Protein AF-A0A353PFW1-F1 (afdb_monomer_lite)

Foldseek 3Di:
DDDDDDPPDFQQAFEEEEDDDPPDDPVNVVLVVVSCVRHVHYDYPLALVVQLVCCLVRVGVYYDYDLSDALVSPVVSQVVCVVSVHHDPDPVRHRDDSVPRDD

Secondary structure (DSSP, 8-state):
----PPTT--GGGPEEEEEE-TT--HHHHHHHHHHHHTSSEEE--S-HHHHHHHHHTTS-SEEEEES---HHHHHHHHHHHHHTT---B-TTSSBP-GGG---

Sequence (103 aa):
DRVTLRGGDALGDALLGAEFNKRLRPEEWAWLQRLVGATRAVRATACSAASTHELLSGVTGLYINLRGGRIWDFAAPALIICEAGGQTCAPDGRPLVWDRVEI

pLDDT: mean 83.76, std 13.92, range [35.19, 96.19]

Structure (mmCIF, N/CA/C/O backbone):
data_AF-A0A353PFW1-F1
#
_entry.id   AF-A0A353PFW1-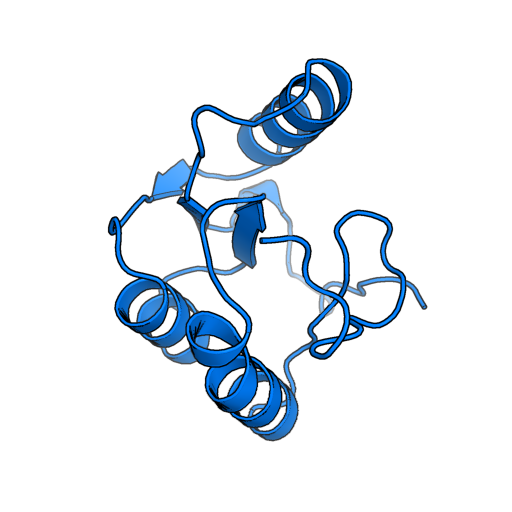F1
#
loop_
_atom_site.group_PDB
_atom_site.id
_atom_site.type_symbol
_atom_site.label_atom_id
_atom_site.label_alt_id
_atom_site.label_comp_id
_atom_site.label_asym_id
_atom_site.label_entity_id
_atom_site.label_seq_id
_atom_site.pdbx_PDB_ins_code
_atom_site.Cartn_x
_atom_site.Cartn_y
_atom_site.Cartn_z
_atom_site.occupancy
_atom_site.B_iso_or_equiv
_atom_site.auth_seq_id
_atom_site.auth_comp_id
_atom_site.auth_asym_id
_atom_site.auth_atom_id
_atom_site.pdbx_PDB_model_num
ATOM 1 N N . ASP A 1 1 ? -10.011 -10.926 -9.111 1.00 35.19 1 ASP A N 1
ATOM 2 C CA . ASP A 1 1 ? -10.476 -10.626 -7.743 1.00 35.19 1 ASP A CA 1
ATOM 3 C C . ASP A 1 1 ? -10.347 -9.135 -7.477 1.00 35.19 1 ASP A C 1
ATOM 5 O O . ASP A 1 1 ? -9.344 -8.543 -7.852 1.00 35.19 1 ASP A O 1
ATOM 9 N N . ARG A 1 2 ? -11.409 -8.492 -6.984 1.00 36.03 2 ARG A N 1
ATOM 10 C CA . ARG A 1 2 ? -11.457 -7.043 -6.719 1.00 36.03 2 ARG A CA 1
ATOM 11 C C . ARG A 1 2 ? -11.086 -6.808 -5.255 1.00 36.03 2 ARG A C 1
ATOM 13 O O . ARG A 1 2 ? -11.638 -7.480 -4.392 1.00 36.03 2 ARG A O 1
ATOM 20 N N . VAL A 1 3 ? -10.210 -5.841 -4.980 1.00 46.25 3 VAL A N 1
ATOM 21 C CA . VAL A 1 3 ? -10.028 -5.307 -3.620 1.00 46.25 3 VAL A CA 1
ATOM 22 C C . VAL A 1 3 ? -11.362 -4.687 -3.200 1.00 46.25 3 VAL A C 1
ATOM 24 O O . VAL A 1 3 ? -11.844 -3.758 -3.850 1.00 46.25 3 VAL A O 1
ATOM 27 N N . THR A 1 4 ? -11.988 -5.234 -2.161 1.00 46.19 4 THR A N 1
ATOM 28 C CA . THR A 1 4 ? -13.268 -4.740 -1.632 1.00 46.19 4 THR A CA 1
ATOM 29 C C . THR A 1 4 ? -12.995 -4.030 -0.318 1.00 46.19 4 THR A C 1
ATOM 31 O O . THR A 1 4 ? -12.555 -4.660 0.640 1.00 46.19 4 THR A O 1
ATOM 34 N N . LEU A 1 5 ? -13.240 -2.720 -0.280 1.00 55.78 5 LEU A N 1
ATOM 35 C CA . LEU A 1 5 ? -13.271 -1.957 0.967 1.00 55.78 5 LEU A CA 1
ATOM 36 C C . LEU A 1 5 ? -14.409 -2.509 1.841 1.00 55.78 5 LEU A C 1
ATOM 38 O O . LEU A 1 5 ? -15.476 -2.848 1.314 1.00 55.78 5 LEU A O 1
ATOM 42 N N . ARG A 1 6 ? -14.194 -2.644 3.156 1.00 57.34 6 ARG A N 1
ATOM 43 C CA . ARG A 1 6 ? -15.281 -3.037 4.064 1.00 57.34 6 ARG A CA 1
ATOM 44 C C . ARG A 1 6 ? -16.311 -1.902 4.095 1.00 57.34 6 ARG A C 1
ATOM 46 O O . ARG A 1 6 ? -15.985 -0.744 3.847 1.00 57.34 6 ARG A O 1
ATOM 53 N N . GLY A 1 7 ? -17.580 -2.235 4.332 1.00 46.44 7 GLY A N 1
ATOM 54 C CA . GLY A 1 7 ? -18.654 -1.240 4.329 1.00 46.44 7 GLY A CA 1
ATOM 55 C C . GLY A 1 7 ? -18.365 -0.108 5.319 1.00 46.44 7 GLY A C 1
ATOM 56 O O . GLY A 1 7 ? -18.275 -0.367 6.514 1.00 46.44 7 GLY A O 1
ATOM 57 N N . GLY A 1 8 ? -18.222 1.121 4.811 1.00 64.75 8 GLY A N 1
ATOM 58 C CA . GLY A 1 8 ? -17.876 2.315 5.593 1.00 64.75 8 GLY A CA 1
ATOM 59 C C . GLY A 1 8 ? -16.468 2.867 5.341 1.00 64.75 8 GLY A C 1
ATOM 60 O O . GLY A 1 8 ? -16.239 4.034 5.638 1.00 64.75 8 GLY A O 1
ATOM 61 N N . ASP A 1 9 ? -15.563 2.091 4.738 1.00 74.94 9 ASP A N 1
ATOM 62 C CA . ASP A 1 9 ? -14.197 2.544 4.459 1.00 74.94 9 ASP A CA 1
ATOM 63 C C . ASP A 1 9 ? -14.125 3.315 3.131 1.00 74.94 9 ASP A C 1
ATOM 65 O O . ASP A 1 9 ? -14.575 2.835 2.085 1.00 74.94 9 ASP A O 1
ATOM 69 N N . ALA A 1 10 ? -13.513 4.502 3.156 1.00 85.31 10 ALA A N 1
ATOM 70 C CA . ALA A 1 10 ? -13.233 5.308 1.973 1.00 85.31 10 ALA A CA 1
ATOM 71 C C . ALA A 1 10 ? -11.725 5.508 1.797 1.00 85.31 10 ALA A C 1
ATOM 73 O O . ALA A 1 10 ? -10.991 5.799 2.739 1.00 85.31 10 ALA A O 1
ATOM 74 N N . LEU A 1 11 ? -11.262 5.412 0.550 1.00 88.31 11 LEU A N 1
ATOM 75 C CA . LEU A 1 11 ? -9.851 5.598 0.199 1.00 88.31 11 LEU A CA 1
ATOM 76 C C 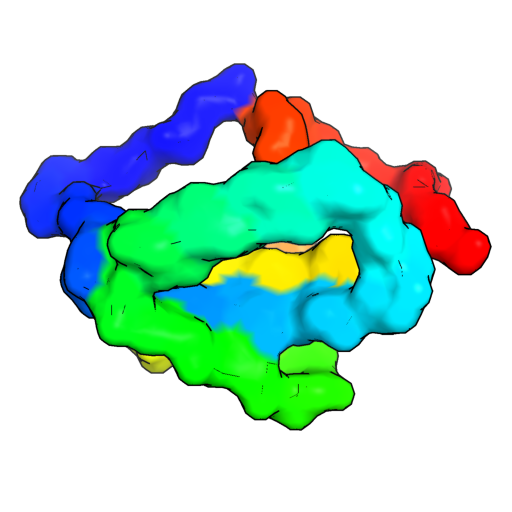. LEU A 1 11 ? -9.319 6.970 0.661 1.00 88.31 11 LEU A C 1
ATOM 78 O O . LEU A 1 11 ? -8.188 7.061 1.131 1.00 88.31 11 LEU A O 1
ATOM 82 N N . GLY A 1 12 ? -10.175 7.999 0.626 1.00 94.12 12 GLY A N 1
ATOM 83 C CA . GLY A 1 12 ? -9.861 9.363 1.064 1.00 94.12 12 GLY A CA 1
ATOM 84 C C . GLY A 1 12 ? -9.579 9.524 2.561 1.00 94.12 12 GLY A C 1
ATOM 85 O O . GLY A 1 12 ? -9.000 10.536 2.947 1.00 94.12 12 GLY A O 1
ATOM 86 N N . ASP A 1 13 ? -9.923 8.536 3.392 1.00 92.06 13 ASP A N 1
ATOM 87 C CA . ASP A 1 13 ? -9.621 8.535 4.828 1.00 92.06 13 ASP A CA 1
ATOM 88 C C . ASP A 1 13 ? -8.340 7.755 5.163 1.00 92.06 13 ASP A C 1
ATOM 90 O O . ASP A 1 13 ? -7.774 7.916 6.246 1.00 92.06 13 ASP A O 1
ATOM 94 N N . ALA A 1 14 ? -7.835 6.949 4.224 1.00 92.81 14 ALA A N 1
ATOM 95 C CA . ALA A 1 14 ? -6.684 6.086 4.443 1.00 92.81 14 ALA A CA 1
ATOM 96 C C . ALA A 1 14 ? -5.349 6.839 4.337 1.00 92.81 14 ALA A C 1
ATOM 98 O O . ALA A 1 14 ? -5.135 7.660 3.439 1.00 92.81 14 ALA A O 1
ATOM 99 N N . LEU A 1 15 ? -4.406 6.486 5.216 1.00 95.56 15 LEU A N 1
ATOM 100 C CA . LEU A 1 15 ? -2.986 6.776 5.023 1.00 95.56 15 LEU A CA 1
ATOM 101 C C . LEU A 1 15 ? -2.361 5.699 4.129 1.00 95.56 15 LEU A C 1
ATOM 103 O O . LEU A 1 15 ? -2.500 4.503 4.404 1.00 95.56 15 LEU A O 1
ATOM 107 N N . LEU A 1 16 ? -1.659 6.133 3.083 1.00 95.31 16 LEU A N 1
ATOM 108 C CA . LEU A 1 16 ? -0.913 5.274 2.171 1.00 95.31 16 LEU A CA 1
ATOM 109 C C . LEU A 1 16 ? 0.539 5.144 2.632 1.00 95.31 16 LEU A C 1
ATOM 111 O O . LEU A 1 16 ? 1.286 6.119 2.593 1.00 95.31 16 LEU A O 1
ATOM 115 N N . GLY A 1 17 ? 0.969 3.939 2.987 1.00 95.06 17 GLY A N 1
ATOM 116 C CA . GLY A 1 17 ? 2.387 3.598 2.998 1.00 95.06 17 GLY A CA 1
ATOM 117 C C . GLY A 1 17 ? 2.869 3.393 1.561 1.00 95.06 17 GLY A C 1
ATOM 118 O O . GLY A 1 17 ? 2.319 2.553 0.853 1.00 95.06 17 GLY A O 1
ATOM 119 N N . ALA A 1 18 ? 3.875 4.133 1.106 1.00 91.75 18 ALA A N 1
ATOM 120 C CA . ALA A 1 18 ? 4.430 3.989 -0.235 1.00 91.75 18 ALA A CA 1
ATOM 121 C C . ALA A 1 18 ? 5.955 4.080 -0.234 1.00 91.75 18 ALA A C 1
ATOM 123 O O . ALA A 1 18 ? 6.528 5.064 0.226 1.00 91.75 18 ALA A O 1
ATOM 124 N N . GLU A 1 19 ? 6.599 3.083 -0.836 1.00 88.44 19 GLU A N 1
ATOM 125 C CA . GLU A 1 19 ? 8.025 3.123 -1.152 1.00 88.44 19 GLU A CA 1
ATOM 126 C C . GLU A 1 19 ? 8.205 3.346 -2.657 1.00 88.44 19 GLU A C 1
ATOM 128 O O . GLU A 1 19 ? 7.888 2.483 -3.485 1.00 88.44 19 GLU A O 1
ATOM 133 N N . PHE A 1 20 ? 8.695 4.536 -3.017 1.00 83.25 20 PHE A N 1
ATOM 134 C CA . PHE A 1 20 ? 8.934 4.927 -4.404 1.00 83.25 20 PHE A CA 1
ATOM 135 C C . PHE A 1 20 ? 10.352 4.557 -4.829 1.00 83.25 20 PHE A C 1
ATOM 137 O O . PHE A 1 20 ? 11.331 4.964 -4.203 1.00 83.25 20 PHE A O 1
ATOM 144 N N . ASN A 1 21 ? 10.478 3.817 -5.930 1.00 79.62 21 ASN A N 1
ATOM 145 C CA . ASN A 1 21 ? 11.774 3.433 -6.470 1.00 79.62 21 ASN A CA 1
ATOM 146 C C . ASN A 1 21 ? 12.133 4.239 -7.727 1.00 79.62 21 ASN A C 1
ATOM 148 O O . ASN A 1 21 ? 11.286 4.530 -8.568 1.00 79.62 21 ASN A O 1
ATOM 152 N N . LYS A 1 22 ? 13.429 4.515 -7.916 1.00 78.56 22 LYS A N 1
ATOM 153 C CA . LYS A 1 22 ? 13.976 5.175 -9.117 1.00 78.56 22 LYS A CA 1
ATOM 154 C C . LYS A 1 22 ? 13.714 4.432 -10.437 1.00 78.56 22 LYS A C 1
ATOM 156 O O . LYS A 1 22 ? 13.946 4.991 -11.500 1.00 78.56 22 LYS A O 1
ATOM 161 N N . ARG A 1 23 ? 13.287 3.167 -10.375 1.00 82.25 23 ARG A N 1
ATOM 162 C CA . ARG A 1 23 ? 12.961 2.318 -11.532 1.00 82.25 23 ARG A CA 1
ATOM 163 C C . ARG A 1 23 ? 11.488 2.381 -11.949 1.00 82.25 23 ARG A C 1
ATOM 165 O O . ARG A 1 23 ? 11.087 1.595 -12.802 1.00 82.25 23 ARG A O 1
ATOM 172 N N . LEU A 1 24 ? 10.681 3.250 -11.336 1.00 84.75 24 LEU A N 1
ATOM 173 C CA . LEU A 1 24 ? 9.282 3.437 -11.717 1.00 84.75 24 LEU A CA 1
ATOM 174 C C . LEU A 1 24 ? 9.163 3.852 -13.185 1.00 84.75 24 LEU A C 1
ATOM 176 O O . LEU A 1 24 ? 9.815 4.796 -13.635 1.00 84.75 24 LEU A O 1
ATOM 180 N N . ARG A 1 25 ? 8.301 3.154 -13.921 1.00 88.62 25 ARG A N 1
ATOM 181 C CA . ARG A 1 25 ? 7.964 3.505 -15.302 1.00 88.62 25 ARG A CA 1
ATOM 182 C C . ARG A 1 25 ? 6.927 4.639 -15.334 1.00 88.62 25 ARG A C 1
ATOM 184 O O . ARG A 1 25 ? 6.164 4.777 -14.373 1.00 88.62 25 ARG A O 1
ATOM 191 N N . PRO A 1 26 ? 6.844 5.443 -16.412 1.00 90.56 26 PRO A N 1
ATOM 192 C CA . PRO A 1 26 ? 5.897 6.560 -16.495 1.00 90.56 26 PRO A CA 1
ATOM 193 C C . PRO A 1 26 ? 4.433 6.168 -16.241 1.00 90.56 26 PRO A C 1
ATOM 195 O O . PRO A 1 26 ? 3.702 6.896 -15.572 1.00 90.56 26 PRO A O 1
ATOM 198 N N . GLU A 1 27 ? 4.005 5.000 -16.718 1.00 90.00 27 GLU A N 1
ATOM 199 C CA . GLU A 1 27 ? 2.655 4.479 -16.506 1.00 90.00 27 GLU A CA 1
ATOM 200 C C . GLU A 1 27 ? 2.393 4.074 -15.046 1.00 90.00 27 GLU A C 1
ATOM 202 O O . GLU A 1 27 ? 1.311 4.329 -14.513 1.00 90.00 27 GLU A O 1
ATOM 207 N N . GLU A 1 28 ? 3.398 3.502 -14.377 1.00 88.12 28 GLU A N 1
ATOM 208 C CA . GLU A 1 28 ? 3.342 3.154 -12.952 1.00 88.12 28 GLU A CA 1
ATOM 209 C C . GLU A 1 28 ? 3.296 4.427 -12.103 1.00 88.12 28 GLU A C 1
ATOM 211 O O . GLU A 1 28 ? 2.539 4.500 -11.136 1.00 88.12 28 GLU A O 1
ATOM 216 N N . TRP A 1 29 ? 4.044 5.457 -12.507 1.00 88.81 29 TRP A N 1
ATOM 217 C CA . TRP A 1 29 ? 4.020 6.769 -11.872 1.00 88.81 29 TRP A CA 1
ATOM 218 C C . TRP A 1 29 ? 2.656 7.455 -12.006 1.00 88.81 29 TRP A C 1
ATOM 220 O O . TRP A 1 29 ? 2.091 7.889 -11.006 1.00 88.81 29 TRP A O 1
ATOM 230 N N . ALA A 1 30 ? 2.074 7.496 -13.207 1.00 91.06 30 ALA A N 1
ATOM 231 C CA . ALA A 1 30 ? 0.755 8.093 -13.420 1.00 91.06 30 ALA A CA 1
ATOM 232 C C . ALA A 1 30 ? -0.350 7.363 -12.633 1.00 91.06 30 ALA A C 1
ATOM 234 O O . ALA A 1 30 ? -1.296 7.976 -12.128 1.00 91.06 30 ALA A O 1
ATOM 235 N N . TRP A 1 31 ? -0.250 6.039 -12.511 1.00 90.06 31 TRP A N 1
ATOM 236 C CA . TRP A 1 31 ? -1.147 5.263 -11.661 1.00 90.06 31 TRP A CA 1
ATOM 237 C C . TRP A 1 31 ? -0.939 5.565 -10.168 1.00 90.06 31 TRP A C 1
ATOM 239 O O . TRP A 1 31 ? -1.917 5.850 -9.476 1.00 90.06 31 TRP A O 1
ATOM 249 N N . LEU A 1 32 ? 0.311 5.606 -9.696 1.00 89.56 32 LEU A N 1
ATOM 250 C CA . LEU A 1 32 ? 0.649 5.992 -8.324 1.00 89.56 32 LEU A CA 1
ATOM 251 C C . LEU A 1 32 ? 0.120 7.384 -7.974 1.00 89.56 32 LEU A C 1
ATOM 253 O O . LEU A 1 32 ? -0.461 7.554 -6.911 1.00 89.56 32 LEU A O 1
ATOM 257 N N . GLN A 1 33 ? 0.270 8.373 -8.860 1.00 91.75 33 GLN A N 1
ATOM 258 C CA . GLN A 1 33 ? -0.220 9.734 -8.621 1.00 91.75 33 GLN A CA 1
ATOM 259 C C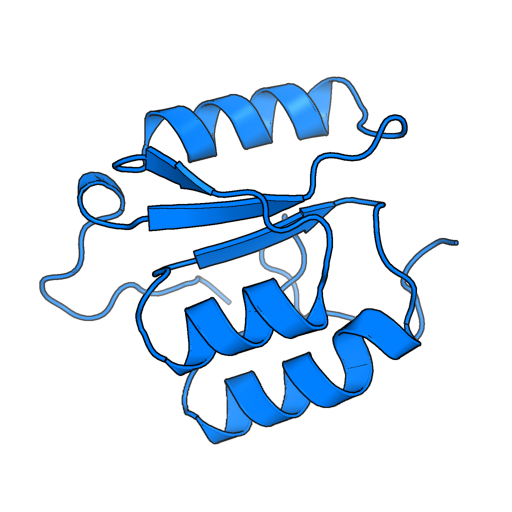 . GLN A 1 33 ? -1.738 9.777 -8.409 1.00 91.75 33 GLN A C 1
ATOM 261 O O . GLN A 1 33 ? -2.214 10.513 -7.544 1.00 91.75 33 GLN A O 1
ATOM 266 N N . ARG A 1 34 ? -2.500 8.963 -9.153 1.00 93.25 34 ARG A N 1
ATOM 267 C CA . ARG A 1 34 ? -3.950 8.833 -8.942 1.00 93.25 34 ARG A CA 1
ATOM 268 C C . ARG A 1 34 ? -4.271 8.213 -7.585 1.00 93.25 34 ARG A C 1
ATOM 270 O O . ARG A 1 34 ? -5.180 8.692 -6.918 1.00 93.25 34 ARG A O 1
ATOM 277 N N . LEU A 1 35 ? -3.527 7.184 -7.176 1.00 91.25 35 LEU A N 1
ATOM 278 C CA . LEU A 1 35 ? -3.696 6.557 -5.865 1.00 91.25 35 LEU A CA 1
ATOM 279 C C . LEU A 1 35 ? -3.365 7.538 -4.732 1.00 91.25 35 LEU A C 1
ATOM 281 O O . LEU A 1 35 ? -4.168 7.704 -3.823 1.00 91.25 35 LEU A O 1
ATOM 285 N N . VAL A 1 36 ? -2.235 8.242 -4.831 1.00 93.25 36 VAL A N 1
ATOM 286 C CA . VAL A 1 36 ? -1.822 9.285 -3.882 1.00 93.25 36 VAL A CA 1
ATOM 287 C C . VAL A 1 36 ? -2.904 10.356 -3.749 1.00 93.25 36 VAL A C 1
ATOM 289 O O . VAL A 1 36 ? -3.313 10.665 -2.633 1.00 93.25 36 VAL A O 1
ATOM 292 N N . GLY A 1 37 ? -3.422 10.871 -4.869 1.00 95.12 37 GLY A N 1
ATOM 293 C CA . GLY A 1 37 ? -4.481 11.886 -4.866 1.00 95.12 37 GLY A CA 1
ATOM 294 C C . GLY A 1 37 ? -5.833 11.399 -4.334 1.00 95.12 37 GLY A C 1
ATOM 295 O O . GLY A 1 37 ? -6.671 12.221 -3.978 1.00 95.12 37 GLY A O 1
ATOM 296 N N . ALA A 1 38 ? -6.050 10.083 -4.267 1.00 94.38 38 ALA A N 1
ATOM 297 C CA . ALA A 1 38 ? -7.256 9.475 -3.712 1.00 94.38 38 ALA A CA 1
ATOM 298 C C . ALA A 1 38 ? -7.132 9.126 -2.218 1.00 94.38 38 ALA A C 1
ATOM 300 O O . ALA A 1 38 ? -8.115 8.682 -1.632 1.00 94.38 38 ALA A O 1
ATOM 301 N N . THR A 1 39 ? -5.949 9.298 -1.618 1.00 95.94 39 THR A N 1
ATOM 302 C CA . THR A 1 39 ? -5.658 8.973 -0.209 1.00 95.94 39 THR A CA 1
ATOM 303 C C . THR A 1 39 ? -5.524 10.229 0.641 1.00 95.94 39 THR A C 1
ATOM 305 O O . THR A 1 39 ? -5.231 11.307 0.125 1.00 95.94 39 THR A O 1
ATOM 308 N N . ARG A 1 40 ? -5.693 10.097 1.962 1.00 96.19 40 ARG A N 1
ATOM 309 C CA . ARG A 1 40 ? -5.588 11.227 2.897 1.00 96.19 40 ARG A CA 1
ATOM 310 C C . ARG A 1 40 ? -4.188 11.833 2.912 1.00 96.19 40 ARG A C 1
ATOM 312 O O . ARG A 1 40 ? -4.032 13.052 2.925 1.00 96.19 40 ARG A O 1
ATOM 319 N N . ALA A 1 41 ? -3.177 10.973 2.996 1.00 95.88 41 ALA A N 1
ATOM 320 C CA . ALA A 1 41 ? -1.772 11.349 2.965 1.00 95.88 41 ALA A CA 1
ATOM 321 C C . ALA A 1 41 ? -0.892 10.130 2.662 1.00 95.88 41 ALA A C 1
ATOM 323 O O . ALA A 1 41 ? -1.339 8.985 2.734 1.00 95.88 41 ALA A O 1
ATOM 324 N N . VAL A 1 42 ? 0.383 10.399 2.383 1.00 95.06 42 VAL A N 1
ATOM 325 C CA . VAL A 1 42 ? 1.399 9.388 2.077 1.00 95.06 42 VAL A CA 1
ATOM 326 C C . VAL A 1 42 ? 2.470 9.366 3.166 1.00 95.06 42 VAL A C 1
ATOM 328 O O . VAL A 1 42 ? 2.915 10.415 3.637 1.00 95.06 42 VAL A O 1
ATOM 331 N N . ARG A 1 43 ? 2.916 8.165 3.535 1.00 93.44 43 ARG A N 1
ATOM 332 C CA . ARG A 1 43 ? 4.072 7.897 4.396 1.00 93.44 43 ARG A CA 1
ATOM 333 C C . ARG A 1 43 ? 5.064 7.014 3.645 1.00 93.44 43 ARG A C 1
ATOM 335 O O . ARG A 1 43 ? 4.662 6.110 2.925 1.00 93.44 43 ARG A O 1
ATOM 342 N N . ALA A 1 44 ? 6.349 7.260 3.854 1.00 91.81 44 ALA A N 1
ATOM 343 C CA . ALA A 1 44 ? 7.434 6.417 3.365 1.00 91.81 44 ALA A CA 1
ATOM 344 C C . ALA A 1 44 ? 8.389 6.175 4.535 1.00 91.81 44 ALA A C 1
ATOM 346 O O . ALA A 1 44 ? 8.880 7.135 5.135 1.00 91.81 44 ALA A O 1
ATOM 347 N N . THR A 1 45 ? 8.601 4.913 4.896 1.00 90.88 45 THR A N 1
ATOM 348 C CA . THR A 1 45 ? 9.488 4.533 6.009 1.00 90.88 45 THR A CA 1
ATOM 349 C C . THR A 1 45 ? 10.877 4.132 5.518 1.00 90.88 45 THR A C 1
ATOM 351 O O . THR A 1 45 ? 11.783 3.969 6.333 1.00 90.88 45 THR A O 1
ATOM 354 N N . ALA A 1 46 ? 11.047 3.971 4.200 1.00 89.12 46 ALA A N 1
ATOM 355 C CA . ALA A 1 46 ? 12.237 3.420 3.563 1.00 89.12 46 ALA A CA 1
ATOM 356 C C . ALA A 1 46 ? 12.574 1.984 4.016 1.00 89.12 46 ALA A C 1
ATOM 358 O O . ALA A 1 46 ? 13.704 1.529 3.839 1.00 89.12 46 ALA A O 1
ATOM 359 N N . CYS A 1 47 ? 11.610 1.255 4.594 1.00 89.12 47 CYS A N 1
ATOM 360 C CA . CYS A 1 47 ? 11.802 -0.101 5.102 1.00 89.12 47 CYS A CA 1
ATOM 361 C C . CYS A 1 47 ? 10.520 -0.937 4.966 1.00 89.12 47 CYS A C 1
ATOM 363 O O . CYS A 1 47 ? 9.532 -0.700 5.659 1.00 89.12 47 CYS A O 1
ATOM 365 N N . SER A 1 48 ? 10.548 -1.981 4.130 1.00 88.81 48 SER A N 1
ATOM 366 C CA . SER A 1 48 ? 9.372 -2.833 3.886 1.00 88.81 48 SER A CA 1
ATOM 367 C C . SER A 1 48 ? 8.816 -3.481 5.154 1.00 88.81 48 SER A C 1
ATOM 369 O O . SER A 1 48 ? 7.599 -3.578 5.312 1.00 88.81 48 SER A O 1
ATOM 371 N N . ALA A 1 49 ? 9.685 -3.883 6.087 1.00 89.50 49 ALA A N 1
ATOM 372 C CA . ALA A 1 49 ? 9.258 -4.450 7.364 1.00 89.50 49 ALA A CA 1
ATOM 373 C C . ALA A 1 49 ? 8.546 -3.408 8.245 1.00 89.50 49 ALA A C 1
ATOM 375 O O . ALA A 1 49 ? 7.514 -3.714 8.839 1.00 89.50 49 ALA A O 1
ATOM 376 N N . ALA A 1 50 ? 9.050 -2.169 8.287 1.00 92.06 50 ALA A N 1
ATOM 377 C CA . ALA A 1 50 ? 8.429 -1.087 9.048 1.00 92.06 50 ALA A CA 1
ATOM 378 C C . ALA A 1 50 ? 7.068 -0.692 8.455 1.00 92.06 50 ALA A C 1
ATOM 380 O O . ALA A 1 50 ? 6.087 -0.609 9.189 1.00 92.06 50 ALA A O 1
ATOM 381 N N . SER A 1 51 ? 6.968 -0.545 7.131 1.00 93.75 51 SER A N 1
ATOM 382 C CA . SER A 1 51 ? 5.683 -0.278 6.474 1.00 93.75 51 SER A CA 1
ATOM 383 C C . SER A 1 51 ? 4.681 -1.424 6.625 1.00 93.75 51 SER A C 1
ATOM 385 O O . SER A 1 51 ? 3.496 -1.177 6.830 1.00 93.75 51 SER A O 1
ATOM 387 N N . THR A 1 52 ? 5.142 -2.678 6.584 1.00 92.50 52 THR A N 1
ATOM 388 C CA . THR A 1 52 ? 4.286 -3.840 6.879 1.00 92.50 52 THR A CA 1
ATOM 389 C C . THR A 1 52 ? 3.760 -3.773 8.311 1.00 92.50 52 THR A C 1
ATOM 391 O O . THR A 1 52 ? 2.576 -4.002 8.543 1.00 92.50 52 THR A O 1
ATOM 394 N N . HIS A 1 53 ? 4.617 -3.433 9.275 1.00 94.06 53 HIS A N 1
ATOM 395 C CA . HIS A 1 53 ? 4.207 -3.267 10.665 1.00 94.06 53 HIS A CA 1
ATOM 396 C C . HIS A 1 53 ? 3.183 -2.132 10.827 1.00 94.06 53 HIS A C 1
ATOM 398 O O . HIS A 1 53 ? 2.194 -2.309 11.536 1.00 94.06 53 HIS A O 1
ATOM 404 N N . GLU A 1 54 ? 3.374 -0.991 10.154 1.00 94.94 54 GLU A N 1
ATOM 405 C CA . GLU A 1 54 ? 2.392 0.102 10.138 1.00 94.94 54 GLU A CA 1
ATOM 406 C C . GLU A 1 54 ? 1.041 -0.344 9.554 1.00 94.94 54 GLU A C 1
ATOM 408 O O . GLU A 1 54 ? 0.001 0.029 10.094 1.00 94.94 54 GLU A O 1
ATOM 413 N N . LEU A 1 55 ? 1.038 -1.157 8.491 1.00 94.50 55 LEU A N 1
ATOM 414 C CA . LEU A 1 55 ? -0.186 -1.719 7.909 1.00 94.50 55 LEU A CA 1
ATOM 415 C C . LEU A 1 55 ? -0.894 -2.668 8.887 1.00 94.50 55 LEU A C 1
ATOM 417 O O . LEU A 1 55 ? -2.081 -2.508 9.158 1.00 94.50 55 LEU A O 1
ATOM 421 N N . LEU A 1 56 ? -0.165 -3.631 9.457 1.00 94.56 56 LEU A N 1
ATOM 422 C CA . LEU A 1 56 ? -0.721 -4.612 10.400 1.00 94.56 56 LEU A CA 1
ATOM 423 C C . LEU A 1 56 ? -1.223 -3.965 11.697 1.00 94.56 56 LEU A C 1
ATOM 425 O O . LEU A 1 56 ? -2.163 -4.462 12.311 1.00 94.56 56 LEU A O 1
ATOM 429 N N . SER A 1 57 ? -0.615 -2.849 12.100 1.00 93.56 57 SER A N 1
ATOM 430 C CA . SER A 1 57 ? -1.017 -2.077 13.280 1.00 93.56 57 SER A CA 1
ATOM 431 C C . SER A 1 57 ? -2.177 -1.111 13.005 1.00 93.56 57 SER A C 1
ATOM 433 O O . SER A 1 57 ? -2.602 -0.402 13.915 1.00 93.56 57 SER A O 1
ATOM 435 N N . GLY A 1 58 ? -2.664 -1.028 11.761 1.00 92.12 58 GLY A N 1
ATOM 436 C CA . GLY A 1 58 ? -3.731 -0.108 11.354 1.00 92.12 58 GLY A CA 1
ATOM 437 C C . GLY A 1 58 ? -3.315 1.365 11.279 1.00 92.12 58 GLY A C 1
ATOM 438 O O . GLY A 1 58 ? -4.173 2.238 11.182 1.00 92.12 58 GLY A O 1
ATOM 439 N N . VAL A 1 59 ? -2.011 1.664 11.316 1.00 94.25 59 VAL A N 1
ATOM 440 C CA . VAL A 1 59 ? -1.484 3.027 11.124 1.00 94.25 59 VAL A CA 1
ATOM 441 C C . VAL A 1 59 ? -1.651 3.457 9.667 1.00 94.25 59 VAL A C 1
ATOM 443 O O . VAL A 1 59 ? -2.014 4.599 9.397 1.00 94.25 59 VAL A O 1
ATOM 446 N N . THR A 1 60 ? -1.406 2.545 8.724 1.00 95.06 60 THR A N 1
ATOM 447 C CA . THR A 1 60 ? -1.721 2.747 7.303 1.00 95.06 60 THR A CA 1
ATOM 448 C C . THR A 1 60 ? -2.875 1.844 6.890 1.00 95.06 60 THR A C 1
ATOM 450 O O . THR A 1 60 ? -3.030 0.746 7.416 1.00 95.06 60 THR A O 1
ATOM 453 N N . GLY A 1 61 ? -3.700 2.318 5.954 1.00 92.56 61 GLY A N 1
ATOM 454 C CA . GLY A 1 61 ? -4.805 1.532 5.391 1.00 92.56 61 GLY A CA 1
ATOM 455 C C . GLY A 1 61 ? -4.407 0.762 4.131 1.00 92.56 61 GLY A C 1
ATOM 456 O O . GLY A 1 61 ? -5.081 -0.187 3.739 1.00 92.56 61 GLY A O 1
ATOM 457 N N . LEU A 1 62 ? -3.312 1.171 3.486 1.00 92.75 62 LEU A N 1
ATOM 458 C CA . LEU A 1 62 ? -2.765 0.529 2.298 1.00 92.75 62 LEU A CA 1
ATOM 459 C C . LEU A 1 62 ? -1.244 0.663 2.304 1.00 92.75 62 LEU A C 1
ATOM 461 O O . LEU A 1 62 ? -0.719 1.711 2.677 1.00 92.75 62 LEU A O 1
ATOM 465 N N . TYR A 1 63 ? -0.550 -0.371 1.834 1.00 93.19 63 TYR A N 1
ATOM 466 C CA . TYR A 1 63 ? 0.888 -0.337 1.603 1.00 93.19 63 TYR A CA 1
ATOM 467 C C . TYR A 1 63 ? 1.212 -0.684 0.152 1.00 93.19 63 TYR A C 1
ATOM 469 O O . TYR A 1 63 ? 0.684 -1.655 -0.392 1.00 93.19 63 TYR A O 1
ATOM 477 N N . ILE A 1 64 ? 2.110 0.087 -0.460 1.00 91.19 64 ILE A N 1
ATOM 478 C CA . ILE A 1 64 ? 2.657 -0.207 -1.772 1.00 91.19 64 ILE A CA 1
ATOM 479 C C . ILE A 1 64 ? 4.180 -0.121 -1.808 1.00 91.19 64 ILE A C 1
ATOM 481 O O . ILE A 1 64 ? 4.795 0.841 -1.351 1.00 91.19 64 ILE A O 1
ATOM 485 N N . ASN A 1 65 ? 4.789 -1.118 -2.440 1.00 88.94 65 ASN A N 1
ATOM 486 C CA . ASN A 1 65 ? 6.200 -1.114 -2.782 1.00 88.94 65 ASN A CA 1
ATOM 487 C C . ASN A 1 65 ? 6.354 -1.521 -4.246 1.00 88.94 65 ASN A C 1
ATOM 489 O O . ASN A 1 65 ? 6.200 -2.689 -4.604 1.00 88.94 65 ASN A O 1
ATOM 493 N N . LEU A 1 66 ? 6.614 -0.540 -5.109 1.00 81.12 66 LEU A N 1
ATOM 494 C CA . LEU A 1 66 ? 6.809 -0.777 -6.534 1.00 81.12 66 LEU A CA 1
ATOM 495 C C . LEU A 1 66 ? 8.294 -0.800 -6.862 1.00 81.12 66 LEU A C 1
ATOM 497 O O . LEU A 1 66 ? 8.985 0.208 -6.723 1.00 81.12 66 LEU A O 1
ATOM 501 N N . ARG A 1 67 ? 8.769 -1.949 -7.357 1.00 73.75 67 ARG A N 1
ATOM 502 C CA . ARG A 1 67 ? 10.148 -2.149 -7.844 1.00 73.75 67 ARG A CA 1
ATOM 503 C C . ARG A 1 67 ? 11.238 -1.824 -6.808 1.00 73.75 67 ARG A C 1
ATOM 505 O O . ARG A 1 67 ? 12.389 -1.614 -7.188 1.00 73.75 67 ARG A O 1
ATOM 512 N N . GLY A 1 68 ? 10.879 -1.737 -5.525 1.00 70.94 68 GLY A N 1
ATOM 513 C CA . GLY A 1 68 ? 11.775 -1.355 -4.436 1.00 70.94 68 GLY A CA 1
ATOM 514 C C . GLY A 1 68 ? 12.300 -2.513 -3.604 1.00 70.94 68 GLY A C 1
ATOM 515 O O . GLY A 1 68 ? 13.415 -2.412 -3.101 1.00 70.94 68 GLY A O 1
ATOM 516 N N . GLY A 1 69 ? 11.540 -3.601 -3.490 1.00 74.00 69 GLY A N 1
ATOM 517 C CA . GLY A 1 69 ? 11.922 -4.756 -2.682 1.00 74.00 69 GLY A CA 1
ATOM 518 C C . GLY A 1 69 ? 12.246 -6.012 -3.483 1.00 74.00 69 GLY A C 1
ATOM 519 O O . GLY A 1 69 ? 12.011 -6.118 -4.687 1.00 74.00 69 GLY A O 1
ATOM 520 N N . ARG A 1 70 ? 12.805 -6.975 -2.764 1.00 78.69 70 ARG A N 1
ATOM 521 C CA . ARG A 1 70 ? 13.161 -8.326 -3.193 1.00 78.69 70 ARG A CA 1
ATOM 522 C C . ARG A 1 70 ? 12.130 -9.317 -2.661 1.00 78.69 70 ARG A C 1
ATOM 524 O O . ARG A 1 70 ? 11.366 -8.998 -1.758 1.00 78.69 70 ARG A O 1
ATOM 531 N N . ILE A 1 71 ? 12.149 -10.553 -3.157 1.00 80.50 71 ILE A N 1
ATOM 532 C CA . ILE A 1 71 ? 11.242 -11.609 -2.673 1.00 80.50 71 ILE A CA 1
ATOM 533 C C . ILE A 1 71 ? 11.271 -11.772 -1.144 1.00 80.50 71 ILE A C 1
ATOM 535 O O . ILE A 1 71 ? 10.222 -11.906 -0.517 1.00 80.50 71 ILE A O 1
ATOM 539 N N . TRP A 1 72 ? 12.452 -11.698 -0.527 1.00 80.19 72 TRP A N 1
ATOM 540 C CA . TRP A 1 72 ? 12.602 -11.833 0.923 1.00 80.19 72 TRP A CA 1
ATOM 541 C C . TRP A 1 72 ? 12.027 -10.650 1.712 1.00 80.19 72 TRP A C 1
ATOM 543 O O . TRP A 1 72 ? 11.699 -10.825 2.881 1.00 80.19 72 TRP A O 1
ATOM 553 N N . ASP A 1 73 ? 11.830 -9.487 1.085 1.00 82.25 73 ASP A N 1
ATOM 554 C CA . ASP A 1 73 ? 11.192 -8.336 1.730 1.00 82.25 73 ASP A CA 1
ATOM 555 C C . ASP A 1 73 ? 9.669 -8.504 1.843 1.00 82.25 73 ASP A C 1
ATOM 557 O O . ASP A 1 73 ? 9.043 -7.774 2.607 1.00 82.25 73 ASP A O 1
ATOM 561 N N . PHE A 1 74 ? 9.066 -9.444 1.098 1.00 82.25 74 PHE A N 1
ATOM 562 C CA . PHE A 1 74 ? 7.606 -9.590 1.004 1.00 82.25 74 PHE A CA 1
ATOM 563 C C . PHE A 1 74 ? 7.076 -10.987 1.318 1.00 82.25 74 PHE A C 1
ATOM 565 O O . PHE A 1 74 ? 5.906 -11.098 1.666 1.00 82.25 74 PHE A O 1
ATOM 572 N N . ALA A 1 75 ? 7.890 -12.044 1.231 1.00 85.12 75 ALA A N 1
ATOM 573 C CA . ALA A 1 75 ? 7.419 -13.416 1.436 1.00 85.12 75 ALA A CA 1
ATOM 574 C C . ALA A 1 75 ? 6.756 -13.621 2.812 1.00 85.12 75 ALA A C 1
ATOM 576 O O . ALA A 1 75 ? 5.628 -14.103 2.888 1.00 85.12 75 ALA A O 1
ATOM 577 N N . ALA A 1 76 ? 7.423 -13.209 3.896 1.00 88.50 76 ALA A N 1
ATOM 578 C CA . ALA A 1 76 ? 6.853 -13.295 5.242 1.00 88.50 76 ALA A CA 1
ATOM 579 C C . ALA A 1 76 ? 5.723 -12.267 5.479 1.00 88.50 76 ALA A C 1
ATOM 581 O O . ALA A 1 76 ? 4.651 -12.680 5.927 1.00 88.50 76 ALA A O 1
ATOM 582 N N . PRO A 1 77 ? 5.885 -10.970 5.134 1.00 89.19 77 PRO A N 1
ATOM 583 C CA . PRO A 1 77 ? 4.797 -9.992 5.194 1.00 89.19 77 PRO A CA 1
ATOM 584 C C . PRO A 1 77 ? 3.509 -10.423 4.501 1.00 89.19 77 PRO A C 1
ATOM 586 O O . PRO A 1 77 ? 2.431 -10.256 5.065 1.00 89.19 77 PRO A O 1
ATOM 589 N N . ALA A 1 78 ? 3.606 -11.001 3.304 1.00 88.50 78 ALA A N 1
ATOM 590 C CA . ALA A 1 78 ? 2.436 -11.380 2.533 1.00 88.50 78 ALA A CA 1
ATOM 591 C C . ALA A 1 78 ? 1.600 -12.447 3.238 1.00 88.50 78 ALA A C 1
ATOM 593 O O . ALA A 1 78 ? 0.376 -12.332 3.280 1.00 88.50 78 ALA A O 1
ATOM 594 N N . LEU A 1 79 ? 2.260 -13.441 3.839 1.00 90.69 79 LEU A N 1
ATOM 595 C CA . LEU A 1 79 ? 1.581 -14.462 4.628 1.00 90.69 79 LEU A CA 1
ATOM 596 C C . LEU A 1 79 ? 0.912 -13.844 5.862 1.00 90.69 79 LEU A C 1
ATOM 598 O O . LEU A 1 79 ? -0.279 -14.045 6.066 1.00 90.69 79 LEU A O 1
ATOM 602 N N . ILE A 1 80 ? 1.641 -13.037 6.640 1.00 92.75 80 ILE A N 1
ATOM 603 C CA . ILE A 1 80 ? 1.116 -12.433 7.878 1.00 92.75 80 ILE A CA 1
ATOM 604 C C . ILE A 1 80 ? -0.085 -11.516 7.594 1.00 92.75 80 ILE A C 1
ATOM 606 O O . ILE A 1 80 ? -1.058 -11.533 8.344 1.00 92.75 80 ILE A O 1
ATOM 610 N N . ILE A 1 81 ? -0.050 -10.742 6.504 1.00 92.50 81 ILE A N 1
ATOM 611 C CA . ILE A 1 81 ? -1.177 -9.896 6.082 1.00 92.50 81 ILE A CA 1
ATOM 612 C C . ILE A 1 81 ? -2.417 -10.748 5.796 1.00 92.50 81 ILE A C 1
ATOM 614 O O . ILE A 1 81 ? -3.510 -10.391 6.233 1.00 92.50 81 ILE A O 1
ATOM 618 N N . CYS A 1 82 ? -2.260 -11.869 5.089 1.00 91.44 82 CYS A N 1
ATOM 619 C CA . CYS A 1 82 ? -3.368 -12.779 4.805 1.00 91.44 82 CYS A CA 1
ATOM 620 C C . CYS A 1 82 ? -3.922 -13.427 6.087 1.00 91.44 82 CYS A C 1
ATOM 622 O O . CYS A 1 82 ? -5.138 -13.462 6.262 1.00 91.44 82 CYS A O 1
ATOM 624 N N . GLU A 1 83 ? -3.059 -13.865 7.011 1.00 93.44 83 GLU A N 1
ATOM 625 C CA . GLU A 1 83 ? -3.469 -14.426 8.313 1.00 93.44 83 GLU A CA 1
ATOM 626 C C . GLU A 1 83 ? -4.211 -13.399 9.188 1.00 93.44 83 GLU A C 1
ATOM 628 O O . GLU A 1 83 ? -5.141 -13.740 9.916 1.00 93.44 83 GLU A O 1
ATOM 633 N N . ALA A 1 84 ? -3.864 -12.114 9.071 1.00 91.94 84 ALA A N 1
ATOM 634 C CA . ALA A 1 84 ? -4.579 -11.015 9.722 1.00 91.94 84 ALA A CA 1
ATOM 635 C C . ALA A 1 84 ? -5.931 -10.671 9.050 1.00 91.94 84 ALA A C 1
ATOM 637 O O . ALA A 1 84 ? -6.602 -9.716 9.448 1.00 91.94 84 ALA A O 1
ATOM 638 N N . GLY A 1 85 ? -6.346 -11.421 8.021 1.00 90.44 85 GLY A N 1
ATOM 639 C CA . GLY A 1 85 ? -7.572 -11.180 7.255 1.00 90.44 85 GLY A CA 1
ATOM 640 C C . GLY A 1 85 ? -7.462 -10.041 6.234 1.00 90.44 85 GLY A C 1
ATOM 641 O O . GLY A 1 85 ? -8.488 -9.542 5.759 1.00 90.44 85 GLY A O 1
ATOM 642 N N . GLY A 1 86 ? -6.238 -9.606 5.928 1.00 90.31 86 GLY A N 1
ATOM 643 C CA . GLY A 1 86 ? -5.918 -8.668 4.859 1.00 90.31 86 GLY A CA 1
ATOM 644 C C . GLY A 1 86 ? -5.761 -9.355 3.501 1.00 90.31 86 GLY A C 1
ATOM 645 O O . GLY A 1 86 ? -6.049 -10.539 3.329 1.00 90.31 86 GLY A O 1
ATOM 646 N N . GLN A 1 87 ? -5.312 -8.591 2.506 1.00 90.44 87 GLN A N 1
ATOM 647 C CA . GLN A 1 87 ? -5.117 -9.074 1.140 1.00 90.44 87 GLN A CA 1
ATOM 648 C C . GLN A 1 87 ? -3.808 -8.547 0.559 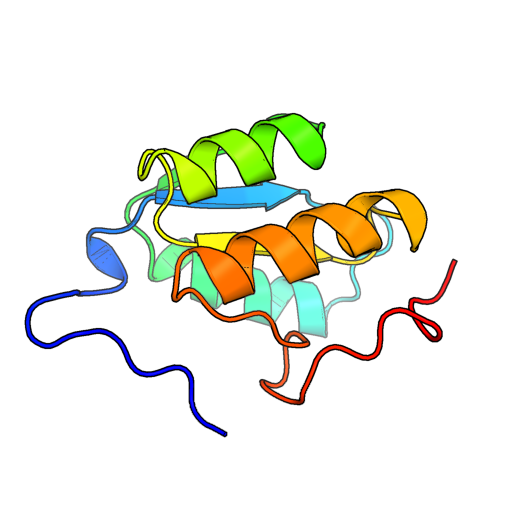1.00 90.44 87 GLN A C 1
ATOM 650 O O . GLN A 1 87 ? -3.388 -7.427 0.849 1.00 90.44 87 GLN A O 1
ATOM 655 N N . THR A 1 88 ? -3.197 -9.344 -0.313 1.00 88.81 88 THR A N 1
ATOM 656 C CA . THR A 1 88 ? -2.031 -8.949 -1.106 1.00 88.81 88 THR A CA 1
ATOM 657 C C . THR A 1 88 ? -2.311 -9.179 -2.585 1.00 88.81 88 THR A C 1
ATOM 659 O O . THR A 1 88 ? -2.972 -10.144 -2.970 1.00 88.81 88 THR A O 1
ATOM 662 N N . CYS A 1 89 ? -1.841 -8.269 -3.433 1.00 88.12 89 CYS A N 1
ATOM 663 C CA . CYS A 1 89 ? -2.009 -8.371 -4.877 1.00 88.12 89 CYS A CA 1
ATOM 664 C C . CYS A 1 89 ? -0.892 -7.629 -5.613 1.00 88.12 89 CYS A C 1
ATOM 666 O O . CYS A 1 89 ? -0.197 -6.782 -5.047 1.00 88.12 89 CYS A O 1
ATOM 668 N N . ALA A 1 90 ? -0.721 -7.966 -6.887 1.00 83.81 90 ALA A N 1
ATOM 669 C CA . ALA A 1 90 ? 0.010 -7.134 -7.824 1.00 83.81 90 ALA A CA 1
ATOM 670 C C . ALA A 1 90 ? -0.758 -5.815 -8.076 1.00 83.81 90 ALA A C 1
ATOM 672 O O . ALA A 1 90 ? -1.967 -5.751 -7.847 1.00 83.81 90 ALA A O 1
ATOM 673 N N . PRO A 1 91 ? -0.105 -4.762 -8.601 1.00 79.56 91 PRO A N 1
ATOM 674 C CA . PRO A 1 91 ? -0.745 -3.458 -8.832 1.0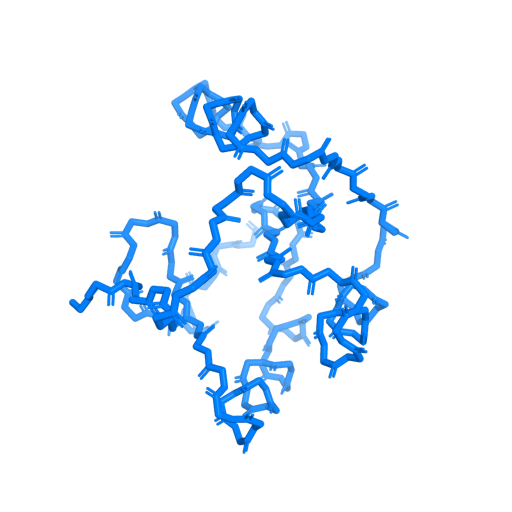0 79.56 91 PRO A CA 1
ATOM 675 C C . PRO A 1 91 ? -1.957 -3.493 -9.775 1.00 79.56 91 PRO A C 1
ATOM 677 O O . PRO A 1 91 ? -2.803 -2.605 -9.741 1.00 79.56 91 PRO A O 1
ATOM 680 N N . ASP A 1 92 ? -2.044 -4.517 -10.622 1.00 81.75 92 ASP A N 1
ATOM 681 C CA . ASP A 1 92 ? -3.168 -4.765 -11.527 1.00 81.75 92 ASP A CA 1
ATOM 682 C C . ASP A 1 92 ? -4.307 -5.586 -10.886 1.00 81.75 92 ASP A C 1
ATOM 684 O O . ASP A 1 92 ? -5.274 -5.942 -11.561 1.00 81.75 92 ASP A O 1
ATOM 688 N N . GLY A 1 93 ? -4.206 -5.887 -9.589 1.00 82.50 93 GLY A N 1
ATOM 689 C CA . GLY A 1 93 ? -5.187 -6.654 -8.824 1.00 82.50 93 GLY A CA 1
ATOM 690 C C . GLY A 1 93 ? -5.092 -8.168 -9.010 1.00 82.50 93 GLY A C 1
ATOM 691 O O . GLY A 1 93 ? -5.887 -8.900 -8.418 1.00 82.50 93 GLY A O 1
ATOM 692 N N . ARG A 1 94 ? -4.144 -8.677 -9.809 1.00 85.81 94 ARG A N 1
ATOM 693 C CA . ARG A 1 94 ? -3.897 -10.123 -9.879 1.00 85.81 94 ARG A CA 1
ATOM 694 C C . ARG A 1 94 ? -3.252 -10.620 -8.580 1.00 85.81 94 ARG A C 1
ATOM 696 O O . ARG A 1 94 ? -2.583 -9.839 -7.899 1.00 85.81 94 ARG A O 1
ATOM 703 N N . PRO A 1 95 ? -3.408 -11.912 -8.239 1.00 83.44 95 PRO A N 1
ATOM 704 C CA . PRO A 1 95 ? -2.690 -12.509 -7.120 1.00 83.44 95 PRO A CA 1
ATOM 705 C C . PRO A 1 95 ? -1.193 -12.210 -7.203 1.00 83.44 95 PRO A C 1
ATOM 707 O O . PRO A 1 95 ? -0.596 -12.283 -8.282 1.00 83.44 95 PRO A O 1
ATOM 710 N N . LEU A 1 96 ? -0.593 -11.847 -6.071 1.00 77.75 96 LEU A N 1
ATOM 711 C CA . LEU A 1 96 ? 0.842 -11.607 -6.016 1.00 77.75 96 LEU A CA 1
ATOM 712 C C . LEU A 1 96 ? 1.575 -12.949 -6.176 1.00 77.75 96 LEU A C 1
ATOM 714 O O . LEU A 1 96 ? 1.283 -13.920 -5.485 1.00 77.75 96 LEU A O 1
ATOM 718 N N . VAL A 1 97 ? 2.517 -13.004 -7.118 1.00 74.44 97 VAL A N 1
ATOM 719 C CA . VAL A 1 97 ? 3.335 -14.191 -7.401 1.00 74.44 97 VAL A CA 1
ATOM 720 C C . VAL A 1 97 ? 4.745 -13.911 -6.887 1.00 74.44 97 VAL A C 1
ATOM 722 O O . VAL A 1 97 ? 5.564 -13.289 -7.565 1.00 74.44 97 VAL A O 1
ATOM 725 N N . TRP A 1 98 ? 4.986 -14.286 -5.632 1.00 65.44 98 TRP A N 1
ATOM 726 C CA . TRP A 1 98 ? 6.158 -13.883 -4.842 1.00 65.44 98 TRP A CA 1
ATOM 727 C C . TRP A 1 98 ? 7.486 -14.367 -5.446 1.00 65.44 98 TRP A C 1
ATOM 729 O O . TRP A 1 98 ? 8.484 -13.656 -5.376 1.00 65.44 98 TRP A O 1
ATOM 739 N N . ASP A 1 99 ? 7.491 -15.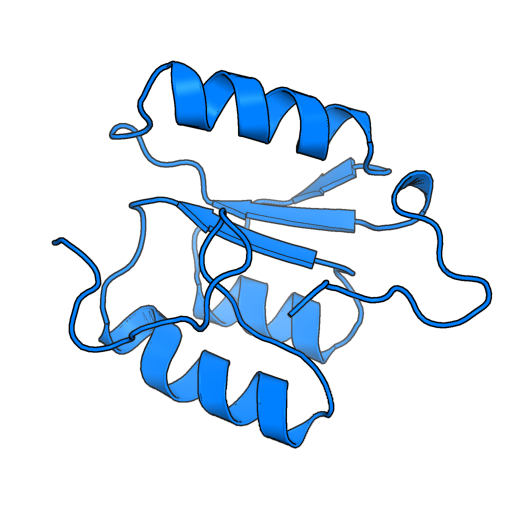531 -6.099 1.00 62.47 99 ASP A N 1
ATOM 740 C CA . ASP A 1 99 ? 8.648 -16.149 -6.764 1.00 62.47 99 ASP A CA 1
ATOM 741 C C . ASP A 1 99 ? 9.007 -15.521 -8.124 1.00 62.47 99 ASP A C 1
ATOM 743 O O . ASP A 1 99 ? 9.986 -15.924 -8.750 1.00 62.47 99 ASP A O 1
ATOM 747 N N . ARG A 1 100 ? 8.246 -14.515 -8.580 1.00 57.16 100 ARG A N 1
ATOM 748 C CA . ARG A 1 100 ? 8.452 -13.824 -9.867 1.00 57.16 100 ARG A CA 1
ATOM 749 C C . ARG A 1 100 ? 8.623 -12.311 -9.742 1.00 57.16 100 ARG A C 1
ATOM 751 O O . ARG A 1 100 ? 8.499 -11.598 -10.737 1.00 57.16 100 ARG A O 1
ATOM 758 N N . VAL A 1 101 ? 8.891 -11.804 -8.540 1.00 58.38 101 VAL A N 1
ATOM 759 C CA . VAL A 1 101 ? 9.199 -10.381 -8.348 1.00 58.38 101 VAL A CA 1
ATOM 760 C C . VAL A 1 101 ? 10.534 -10.075 -9.036 1.00 58.38 101 VAL A C 1
ATOM 762 O O . VAL A 1 101 ? 11.581 -10.553 -8.601 1.00 58.38 101 VAL A O 1
ATOM 765 N N . GLU A 1 102 ? 10.490 -9.310 -10.133 1.00 55.84 102 GLU A N 1
ATOM 766 C CA . GLU A 1 102 ? 11.684 -8.907 -10.888 1.00 55.84 102 GLU A CA 1
ATOM 767 C C . GLU A 1 102 ? 12.677 -8.141 -9.998 1.00 55.84 102 GLU A C 1
ATOM 769 O O . GLU A 1 102 ? 12.308 -7.225 -9.258 1.00 55.84 102 GLU A O 1
ATOM 774 N N . ILE A 1 103 ? 13.951 -8.533 -10.092 1.00 51.47 103 ILE A N 1
ATOM 775 C CA . ILE A 1 103 ? 15.091 -8.000 -9.333 1.00 51.47 103 ILE A CA 1
ATOM 776 C C . ILE A 1 103 ? 15.703 -6.774 -10.025 1.00 51.47 103 ILE A C 1
ATOM 778 O O . ILE A 1 103 ? 15.829 -6.759 -11.260 1.00 51.47 103 ILE A O 1
#

Radius of gyration: 13.03 Å; chains: 1; bounding box: 34×28×30 Å